Protein AF-Q5DC52-F1 (afdb_monomer_lite)

Radius of gyration: 16.94 Å; chains: 1; bounding box: 46×50×40 Å

Sequence (113 aa):
MDISMNSDYGGLPTENTIEIPLRGGDEIIELDTDQLPDGEEVLNILSQEKAPLQIWITVAIAYYKKKLYDDFEKVLEEAYRNAADLQPYHDSDLVRLLDMLANYYGRKAYKYV

Foldseek 3Di:
DDPPPPPPPDDDPPPQWQWFQAAPDRDTDTAGLVDHDALVVVLVRCVNRLGALVSLQVSLVSCVVVVVNVSSQVSLVSCLVCVVSNPDDDVVSVVVSVVVNVVSVVVVVVVVD

InterPro domains:
  IPR031101 RNA polymerase-associated protein Ctr9 [PTHR14027] (20-111)

Secondary structure (DSSP, 8-state):
--------------TTEEEEEPTTSS-EEEEEGGG---HHHHHHHHHHTT--HHHHHHHHHHHHHTT-HHHHHHHHHHHHHTGGGG-S--HHHHHHHHHHHHHHHHHHHHTT-

pLDDT: mean 82.13, std 17.41, range [34.97, 95.75]

Structure (mmCIF, N/CA/C/O backbone):
data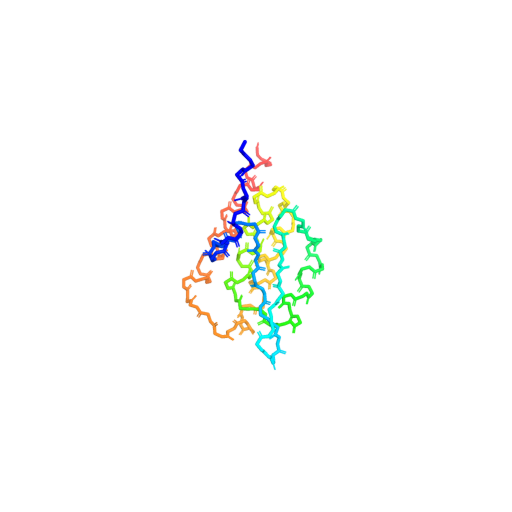_AF-Q5DC52-F1
#
_entry.id   AF-Q5DC52-F1
#
loop_
_atom_site.group_PDB
_atom_site.id
_atom_site.type_symbol
_atom_site.label_atom_id
_atom_site.label_alt_id
_atom_site.label_comp_id
_atom_site.label_asym_id
_atom_site.label_entity_id
_atom_site.label_seq_id
_atom_site.pdbx_PDB_ins_code
_atom_site.Cartn_x
_atom_site.Cartn_y
_atom_site.Cartn_z
_atom_site.occupancy
_atom_site.B_iso_or_equiv
_atom_site.auth_seq_id
_atom_site.auth_comp_id
_atom_site.auth_asym_id
_atom_site.auth_atom_id
_atom_site.pdbx_PDB_model_num
ATOM 1 N N . MET A 1 1 ? 29.853 34.539 14.123 1.00 36.94 1 MET A N 1
ATOM 2 C CA . MET A 1 1 ? 30.396 33.579 13.146 1.00 36.94 1 MET A CA 1
ATOM 3 C C . MET A 1 1 ? 29.204 32.838 12.590 1.00 36.94 1 MET A C 1
ATOM 5 O O . MET A 1 1 ? 28.641 32.019 13.304 1.00 36.94 1 MET A O 1
ATOM 9 N N . ASP A 1 2 ? 28.770 33.222 11.393 1.00 39.97 2 ASP A N 1
ATOM 10 C CA . ASP A 1 2 ? 27.804 32.457 10.611 1.00 39.97 2 ASP A CA 1
ATOM 11 C C . ASP A 1 2 ? 28.424 31.103 10.281 1.00 39.97 2 ASP A C 1
ATOM 13 O O . ASP A 1 2 ? 29.474 31.028 9.641 1.00 39.97 2 ASP A O 1
ATOM 17 N N . ILE A 1 3 ? 27.810 30.035 10.777 1.00 42.62 3 ILE A N 1
ATOM 18 C CA . ILE A 1 3 ? 28.149 28.682 10.359 1.00 42.62 3 ILE A CA 1
ATOM 19 C C . ILE A 1 3 ? 27.262 28.416 9.149 1.00 42.62 3 ILE A C 1
ATOM 21 O O . ILE A 1 3 ? 26.101 28.035 9.291 1.00 42.62 3 ILE A O 1
ATOM 25 N N . SER A 1 4 ? 27.801 28.694 7.961 1.00 44.12 4 SER A N 1
ATOM 26 C CA . SER A 1 4 ? 27.201 28.295 6.693 1.00 44.12 4 SER A CA 1
ATOM 27 C C . SER A 1 4 ? 26.896 26.800 6.737 1.00 44.12 4 SER A C 1
ATOM 29 O O . SER A 1 4 ? 27.807 25.977 6.844 1.00 44.12 4 SER A O 1
ATOM 31 N N . MET A 1 5 ? 25.608 26.459 6.671 1.00 41.31 5 MET A N 1
ATOM 32 C CA . MET A 1 5 ? 25.142 25.098 6.443 1.00 41.31 5 MET A CA 1
ATOM 33 C C . MET A 1 5 ? 25.623 24.670 5.059 1.00 41.31 5 MET A C 1
ATOM 35 O O . MET A 1 5 ? 25.062 25.075 4.043 1.00 41.31 5 MET A O 1
ATOM 39 N N . ASN A 1 6 ? 26.695 23.884 5.023 1.00 40.25 6 ASN A N 1
ATOM 40 C CA . ASN A 1 6 ? 27.092 23.184 3.817 1.00 40.25 6 ASN A CA 1
ATOM 41 C C . ASN A 1 6 ? 26.081 22.052 3.615 1.00 40.25 6 ASN A C 1
ATOM 43 O O . ASN A 1 6 ? 26.096 21.052 4.333 1.00 40.25 6 ASN A O 1
ATOM 47 N N . SER A 1 7 ? 25.155 22.273 2.689 1.00 42.62 7 SER A N 1
ATOM 48 C CA . SER A 1 7 ? 24.221 21.291 2.155 1.00 42.62 7 SER A CA 1
ATOM 49 C C . SER A 1 7 ? 24.998 20.241 1.360 1.00 42.62 7 SER A C 1
ATOM 51 O O . SER A 1 7 ? 25.044 20.286 0.135 1.00 42.62 7 SER A O 1
ATOM 53 N N . ASP A 1 8 ? 25.635 19.325 2.078 1.00 39.72 8 ASP A N 1
ATOM 54 C CA . ASP A 1 8 ? 26.173 18.076 1.547 1.00 39.72 8 ASP A CA 1
ATOM 55 C C . ASP A 1 8 ? 25.235 16.946 1.991 1.00 39.72 8 ASP A C 1
ATOM 57 O O . ASP A 1 8 ? 25.568 16.100 2.817 1.00 39.72 8 ASP A O 1
ATOM 61 N N . TYR A 1 9 ? 23.991 16.987 1.503 1.00 42.69 9 TYR A N 1
ATOM 62 C CA . TYR A 1 9 ? 23.055 15.871 1.639 1.00 42.69 9 TYR A CA 1
ATOM 63 C C . TYR A 1 9 ? 23.374 14.834 0.561 1.00 42.69 9 TYR A C 1
ATOM 65 O O . TYR A 1 9 ? 22.622 14.625 -0.388 1.00 42.69 9 TYR A O 1
ATOM 73 N N . GLY A 1 10 ? 24.531 14.194 0.708 1.00 34.97 10 GLY A N 1
ATOM 74 C CA . GLY A 1 10 ? 24.803 12.919 0.071 1.00 34.97 10 GLY A CA 1
ATOM 75 C C . GLY A 1 10 ? 23.924 11.839 0.703 1.00 34.97 10 GLY A C 1
ATOM 76 O O . GLY A 1 10 ? 24.204 11.385 1.808 1.00 34.97 10 GLY A O 1
ATOM 77 N N . GLY A 1 11 ? 22.863 11.444 -0.005 1.00 41.72 11 GLY A N 1
ATOM 78 C CA . GLY A 1 11 ? 22.296 10.091 0.029 1.00 41.72 11 GLY A CA 1
ATOM 79 C C . GLY A 1 11 ? 21.905 9.515 1.392 1.00 41.72 11 GLY A C 1
ATOM 80 O O . GLY A 1 11 ? 22.290 8.390 1.703 1.00 41.72 11 GLY A O 1
ATOM 81 N N . LEU A 1 12 ? 21.112 10.239 2.183 1.00 41.34 12 LEU A N 1
ATOM 82 C CA . LEU A 1 12 ? 20.264 9.591 3.186 1.00 41.34 12 LEU A CA 1
ATOM 83 C C . LEU A 1 12 ? 18.927 9.262 2.510 1.00 41.34 12 LEU A C 1
ATOM 85 O O . LEU A 1 12 ? 18.373 10.163 1.879 1.00 41.34 12 LEU A O 1
ATOM 89 N N . PRO A 1 13 ? 18.398 8.026 2.618 1.00 44.88 13 PRO A N 1
ATOM 90 C CA . PRO A 1 13 ? 17.021 7.779 2.221 1.00 44.88 13 PRO A CA 1
ATOM 91 C C . PRO A 1 13 ? 16.175 8.727 3.062 1.00 44.88 13 PRO A C 1
ATOM 93 O O . PRO A 1 13 ? 16.260 8.718 4.293 1.00 44.88 13 PRO A O 1
ATOM 96 N N . THR A 1 14 ? 15.419 9.606 2.418 1.00 46.03 14 THR A N 1
ATOM 97 C CA . THR A 1 14 ? 14.376 10.343 3.113 1.00 46.03 14 THR A CA 1
ATOM 98 C C . THR A 1 14 ? 13.463 9.272 3.700 1.00 46.03 14 THR A C 1
ATOM 100 O O . THR A 1 14 ? 12.782 8.561 2.968 1.00 46.03 14 THR A O 1
ATOM 103 N N . GLU A 1 15 ? 13.490 9.078 5.025 1.00 58.00 15 GLU A N 1
ATOM 104 C CA . GLU A 1 15 ? 12.748 7.995 5.705 1.00 58.00 15 GLU A CA 1
ATOM 105 C C . GLU A 1 15 ?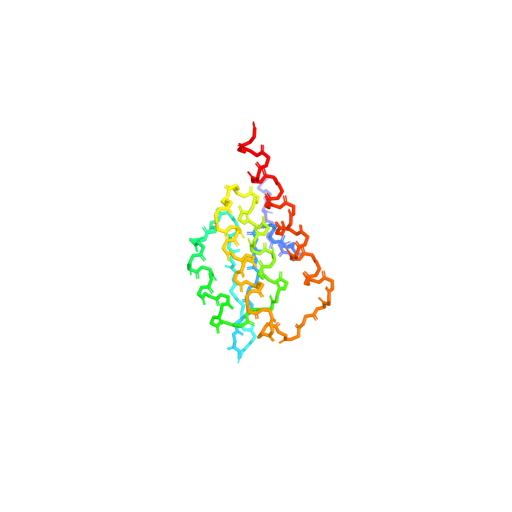 11.228 8.053 5.467 1.00 58.00 15 GLU A C 1
ATOM 107 O O . GLU A 1 15 ? 10.485 7.157 5.881 1.00 58.00 15 GLU A O 1
ATOM 112 N N . ASN A 1 16 ? 10.782 9.095 4.767 1.00 70.50 16 ASN A N 1
ATOM 113 C CA . ASN A 1 16 ? 9.407 9.423 4.513 1.00 70.50 16 ASN A CA 1
ATOM 114 C C . ASN A 1 16 ? 9.035 9.358 3.026 1.00 70.50 16 ASN A C 1
ATOM 116 O O . ASN A 1 16 ? 7.943 9.800 2.705 1.00 70.50 16 ASN A O 1
ATOM 120 N N . THR A 1 17 ? 9.850 8.799 2.126 1.00 81.75 17 THR A N 1
ATOM 121 C CA . THR A 1 17 ? 9.498 8.715 0.694 1.00 81.75 17 THR A CA 1
ATOM 122 C C . THR A 1 17 ? 9.496 7.272 0.184 1.00 81.75 17 THR A C 1
ATOM 124 O O . THR A 1 17 ? 10.355 6.474 0.553 1.00 81.75 17 THR A O 1
ATOM 127 N N . ILE A 1 18 ? 8.522 6.917 -0.660 1.00 84.50 18 ILE A N 1
ATOM 128 C CA . ILE A 1 18 ? 8.465 5.640 -1.387 1.00 84.50 18 ILE A CA 1
ATOM 129 C C . ILE A 1 18 ? 8.695 5.914 -2.869 1.00 84.50 18 ILE A C 1
ATOM 131 O O . ILE A 1 18 ? 7.971 6.692 -3.477 1.00 84.50 18 ILE A O 1
ATOM 135 N N . GLU A 1 19 ? 9.672 5.236 -3.453 1.00 86.44 19 GLU A N 1
ATOM 136 C CA . GLU A 1 19 ? 9.990 5.332 -4.875 1.00 86.44 19 GLU A CA 1
ATOM 137 C C . GLU A 1 19 ? 9.132 4.354 -5.688 1.00 86.44 19 GLU A C 1
ATOM 139 O O . GLU A 1 19 ? 9.157 3.142 -5.460 1.00 86.44 19 GLU A O 1
ATOM 144 N N . ILE A 1 20 ? 8.364 4.876 -6.644 1.00 84.69 20 ILE A N 1
ATOM 145 C CA . ILE A 1 20 ? 7.543 4.096 -7.572 1.00 84.69 20 ILE A CA 1
ATOM 146 C C . ILE A 1 20 ? 8.169 4.215 -8.968 1.00 84.69 20 ILE A C 1
ATOM 148 O O . ILE A 1 20 ? 8.181 5.315 -9.526 1.00 84.69 20 ILE A O 1
ATOM 152 N N . PRO A 1 21 ? 8.692 3.122 -9.551 1.00 83.06 21 PRO A N 1
ATOM 153 C CA . PRO A 1 21 ? 9.244 3.163 -10.900 1.00 83.06 21 PRO A CA 1
ATOM 154 C C . PRO A 1 21 ? 8.124 3.355 -11.928 1.00 83.06 21 PRO A C 1
ATOM 156 O O . PRO A 1 21 ? 7.104 2.666 -11.862 1.00 83.06 21 PRO A O 1
ATOM 159 N N . LEU A 1 22 ? 8.330 4.263 -12.884 1.00 82.94 22 LEU A N 1
ATOM 160 C CA . LEU A 1 22 ? 7.415 4.464 -14.004 1.00 82.94 22 LEU A CA 1
ATOM 161 C C . LEU A 1 22 ? 7.619 3.410 -15.089 1.00 82.94 22 LEU A C 1
ATOM 163 O O . LEU A 1 22 ? 8.724 2.942 -15.381 1.00 82.94 22 LEU A O 1
ATOM 167 N N . ARG A 1 23 ? 6.523 3.041 -15.741 1.00 76.38 23 ARG A N 1
ATOM 168 C CA . ARG A 1 23 ? 6.517 2.023 -16.776 1.00 76.38 23 ARG A CA 1
ATOM 169 C C . ARG A 1 23 ? 7.190 2.540 -18.046 1.00 76.38 23 ARG A C 1
ATOM 171 O O . ARG A 1 23 ? 6.652 3.377 -18.765 1.00 76.38 23 ARG A O 1
ATOM 178 N N . GLY A 1 24 ? 8.292 1.892 -18.423 1.00 66.81 24 GLY A N 1
ATOM 179 C CA . GLY A 1 24 ? 8.919 2.068 -19.738 1.00 66.81 24 GLY A CA 1
ATOM 180 C C . GLY A 1 24 ? 10.043 3.104 -19.796 1.00 66.81 24 GLY A C 1
ATOM 181 O O . GLY A 1 24 ? 10.444 3.465 -20.901 1.00 66.81 24 GLY A O 1
ATOM 182 N N . GLY A 1 25 ? 10.571 3.535 -18.647 1.00 71.56 25 GLY A N 1
ATOM 183 C CA . GLY A 1 25 ? 11.738 4.413 -18.551 1.00 71.56 25 GLY A CA 1
ATOM 184 C C . GLY A 1 25 ? 12.474 4.272 -17.214 1.00 71.56 25 GLY A C 1
ATOM 185 O O . GLY A 1 25 ? 12.107 3.440 -16.392 1.00 71.56 25 GLY A O 1
ATOM 186 N N . ASP A 1 26 ? 13.500 5.104 -17.015 1.00 75.00 26 ASP A N 1
ATOM 187 C CA . ASP A 1 26 ? 14.255 5.226 -15.751 1.00 75.00 26 ASP A CA 1
ATOM 188 C C . ASP A 1 26 ? 13.654 6.293 -14.811 1.00 75.00 26 ASP A C 1
ATOM 190 O O . ASP A 1 26 ? 14.279 6.714 -13.839 1.00 75.00 26 ASP A O 1
ATOM 194 N N . GLU A 1 27 ? 12.453 6.785 -15.120 1.00 79.06 27 GLU A N 1
ATOM 195 C CA . GLU A 1 27 ? 11.776 7.790 -14.306 1.00 79.06 27 GLU A CA 1
ATOM 196 C C . GLU A 1 27 ? 11.146 7.141 -13.066 1.00 79.06 27 GLU A C 1
ATOM 198 O O . GLU A 1 27 ? 10.568 6.054 -13.126 1.00 79.06 27 GLU A O 1
ATOM 203 N N . ILE A 1 28 ? 11.261 7.820 -11.927 1.00 86.19 28 ILE A N 1
ATOM 204 C CA . ILE A 1 28 ? 10.763 7.366 -10.629 1.00 86.19 28 ILE A CA 1
ATOM 205 C C . ILE A 1 28 ? 9.897 8.485 -10.057 1.00 86.19 28 ILE A C 1
ATOM 207 O O . ILE A 1 28 ? 10.283 9.655 -10.096 1.00 86.19 28 ILE A O 1
ATOM 211 N N . ILE A 1 29 ? 8.728 8.129 -9.529 1.00 84.19 29 ILE A N 1
ATOM 212 C CA . ILE A 1 29 ? 7.905 9.038 -8.733 1.00 84.19 29 ILE A CA 1
ATOM 213 C C . ILE A 1 29 ? 8.206 8.812 -7.257 1.00 84.19 29 ILE A C 1
ATOM 215 O O . ILE A 1 29 ? 8.232 7.683 -6.772 1.00 84.19 29 ILE A O 1
ATOM 219 N N . GLU A 1 30 ? 8.379 9.912 -6.540 1.00 85.44 30 GLU A N 1
ATOM 220 C CA . GLU A 1 30 ? 8.528 9.942 -5.094 1.00 85.44 30 GLU A CA 1
ATOM 221 C C . GLU A 1 30 ? 7.169 10.169 -4.424 1.00 85.44 30 GLU A C 1
ATOM 223 O O . GLU A 1 30 ? 6.540 11.215 -4.581 1.00 85.44 30 GLU A O 1
ATOM 228 N N . LEU A 1 31 ? 6.709 9.177 -3.665 1.00 85.38 31 LEU A N 1
ATOM 229 C CA . LEU A 1 31 ? 5.500 9.258 -2.857 1.00 85.38 31 LEU A CA 1
ATOM 230 C C . LEU A 1 31 ? 5.862 9.640 -1.420 1.00 85.38 31 LEU A C 1
ATOM 232 O O . LEU A 1 31 ? 6.458 8.842 -0.695 1.00 85.38 31 LEU A O 1
ATOM 236 N N . ASP A 1 32 ? 5.461 10.834 -0.989 1.00 85.50 32 ASP A N 1
ATOM 237 C CA . ASP A 1 32 ? 5.642 11.281 0.393 1.00 85.50 32 ASP A CA 1
ATOM 238 C C . ASP A 1 32 ? 4.702 10.516 1.343 1.00 85.50 32 ASP A C 1
ATOM 240 O O . ASP A 1 32 ? 3.475 10.630 1.311 1.00 85.50 32 ASP A O 1
ATOM 244 N N . THR A 1 33 ? 5.286 9.731 2.240 1.00 82.75 33 THR A N 1
ATOM 245 C CA . THR A 1 33 ? 4.580 8.983 3.279 1.00 82.75 33 THR A CA 1
ATOM 246 C C . THR A 1 33 ? 3.958 9.883 4.343 1.00 82.75 33 THR A C 1
ATOM 248 O O . THR A 1 33 ? 2.985 9.452 4.962 1.00 82.75 33 THR A O 1
ATOM 251 N N . ASP A 1 34 ? 4.405 11.132 4.522 1.00 82.31 34 ASP A N 1
ATOM 252 C CA . ASP A 1 34 ? 3.742 12.138 5.366 1.00 82.31 34 ASP A CA 1
ATOM 253 C C . ASP A 1 34 ? 2.525 12.757 4.684 1.00 82.31 34 ASP A C 1
ATOM 255 O O . ASP A 1 34 ? 1.599 13.202 5.371 1.00 82.31 34 ASP A O 1
ATOM 259 N N . GLN A 1 35 ? 2.422 12.635 3.361 1.00 83.19 35 GLN A N 1
ATOM 260 C CA . GLN A 1 35 ? 1.300 13.128 2.559 1.00 83.19 35 GLN A CA 1
ATOM 261 C C . GLN A 1 35 ? 0.737 12.054 1.619 1.00 83.19 35 GLN A C 1
ATOM 263 O O . GLN A 1 35 ? 0.454 12.323 0.458 1.00 83.19 35 GLN A O 1
ATOM 268 N N . LEU A 1 36 ? 0.558 10.830 2.140 1.00 85.94 36 LEU A N 1
ATOM 269 C CA . LEU A 1 36 ? -0.087 9.746 1.392 1.00 85.94 36 LEU A CA 1
ATOM 270 C C . LEU A 1 36 ? -1.417 10.210 0.767 1.00 85.94 36 LEU A C 1
ATOM 272 O O . LEU A 1 36 ? -2.284 10.674 1.516 1.00 85.94 36 LEU A O 1
ATOM 276 N N . PRO A 1 37 ? -1.585 10.039 -0.555 1.00 88.38 37 PRO A N 1
ATOM 277 C CA . PRO A 1 37 ? -2.849 10.259 -1.241 1.00 88.38 37 PRO A CA 1
ATOM 278 C C . PRO A 1 37 ? -3.922 9.262 -0.793 1.00 88.38 37 PRO A C 1
ATOM 280 O O . PRO A 1 37 ? -3.653 8.318 -0.039 1.00 88.38 37 PRO A O 1
ATOM 283 N N . ASP A 1 38 ? -5.141 9.438 -1.296 1.00 88.50 38 ASP A N 1
ATOM 284 C CA . ASP A 1 38 ? -6.228 8.487 -1.071 1.00 88.50 38 ASP A CA 1
ATOM 285 C C . ASP A 1 38 ? -5.880 7.105 -1.647 1.00 88.50 38 ASP A C 1
ATOM 287 O O . ASP A 1 38 ? -5.214 6.989 -2.681 1.00 88.50 38 ASP A O 1
ATOM 291 N N . GLY A 1 39 ? -6.364 6.036 -1.003 1.00 88.06 39 GLY A N 1
ATOM 292 C CA . GLY A 1 39 ? -6.046 4.667 -1.416 1.00 88.06 39 GLY A CA 1
ATOM 293 C C . GLY A 1 39 ? -6.393 4.381 -2.880 1.00 88.06 39 GLY A C 1
ATOM 294 O O . GLY A 1 39 ? -5.641 3.700 -3.563 1.00 88.06 39 GLY A O 1
ATOM 295 N N . GLU A 1 40 ? -7.487 4.942 -3.398 1.00 90.88 40 GLU A N 1
ATOM 296 C CA . GLU A 1 40 ? -7.902 4.759 -4.797 1.00 90.88 40 GLU A CA 1
ATOM 297 C C . GLU A 1 40 ? -6.944 5.426 -5.796 1.00 90.88 40 GLU A C 1
ATOM 299 O O . GLU A 1 40 ? -6.646 4.856 -6.846 1.00 90.88 40 GLU A O 1
ATOM 304 N N . GLU A 1 41 ? -6.407 6.599 -5.459 1.00 90.06 41 GLU A N 1
ATOM 305 C CA . GLU A 1 41 ? -5.407 7.279 -6.284 1.00 90.06 41 GLU A CA 1
ATOM 306 C C . GLU A 1 41 ? -4.113 6.463 -6.345 1.00 90.06 41 GLU A C 1
ATOM 308 O O . GLU A 1 41 ? -3.593 6.192 -7.429 1.00 90.06 41 GLU A O 1
ATOM 313 N N . VAL A 1 42 ? -3.645 5.977 -5.193 1.00 90.88 42 VAL A N 1
ATOM 314 C CA . VAL A 1 42 ? -2.436 5.150 -5.130 1.00 90.88 42 VAL A CA 1
ATOM 315 C C . VAL A 1 42 ? -2.625 3.812 -5.847 1.00 90.88 42 VAL A C 1
ATOM 317 O O . VAL A 1 42 ? -1.733 3.388 -6.581 1.00 90.88 42 VAL A O 1
ATOM 320 N N . LEU A 1 43 ? -3.789 3.170 -5.718 1.00 92.44 43 LEU A N 1
ATOM 321 C CA . LEU A 1 43 ? -4.119 1.952 -6.465 1.00 92.44 43 LEU A CA 1
ATOM 322 C C . LEU A 1 43 ? -4.040 2.167 -7.980 1.00 92.44 43 LEU A C 1
ATOM 324 O O . LEU A 1 43 ? -3.483 1.325 -8.691 1.00 92.44 43 LEU A O 1
ATOM 328 N N . ASN A 1 44 ? -4.563 3.293 -8.472 1.00 91.50 44 ASN A N 1
ATOM 329 C CA . ASN A 1 44 ? -4.510 3.630 -9.892 1.00 91.50 44 ASN A CA 1
ATOM 330 C C . ASN A 1 44 ? -3.066 3.797 -10.375 1.00 91.50 44 ASN A C 1
ATOM 332 O O . ASN A 1 44 ? -2.711 3.213 -11.398 1.00 91.50 44 ASN A O 1
ATOM 336 N N . ILE A 1 45 ? -2.230 4.520 -9.622 1.00 89.94 45 ILE A N 1
ATOM 337 C CA . ILE A 1 45 ? -0.810 4.721 -9.953 1.00 89.94 45 ILE A CA 1
ATOM 338 C C . ILE A 1 45 ? -0.077 3.376 -9.988 1.00 89.94 45 ILE A C 1
ATOM 340 O O . ILE A 1 45 ? 0.507 3.011 -11.007 1.00 89.94 45 ILE A O 1
ATOM 344 N N . LEU A 1 46 ? -0.157 2.589 -8.910 1.00 91.19 46 LEU A N 1
ATOM 345 C CA . LEU A 1 46 ? 0.554 1.310 -8.814 1.00 91.19 46 LEU A CA 1
ATOM 346 C C . LEU A 1 46 ? 0.142 0.329 -9.924 1.00 91.19 46 LEU A C 1
ATOM 348 O O . LEU A 1 46 ? 0.988 -0.384 -10.469 1.00 91.19 46 LEU A O 1
ATOM 352 N N . SER A 1 47 ? -1.144 0.317 -10.285 1.00 89.62 47 SER A N 1
ATOM 353 C CA . SER A 1 47 ? -1.678 -0.541 -11.349 1.00 89.62 47 SER A CA 1
ATOM 354 C C . SER A 1 47 ? -1.233 -0.092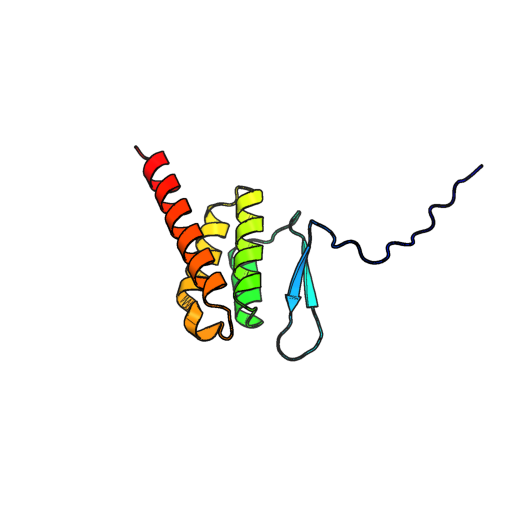 -12.741 1.00 89.62 47 SER A C 1
ATOM 356 O O . SER A 1 47 ? -0.816 -0.920 -13.554 1.00 89.62 47 SER A O 1
ATOM 358 N N . GLN A 1 48 ? -1.315 1.211 -13.035 1.00 89.06 48 GLN A N 1
ATOM 359 C CA . GLN A 1 48 ? -0.937 1.771 -14.339 1.00 89.06 48 GLN A CA 1
ATOM 360 C C . GLN A 1 48 ? 0.554 1.580 -14.620 1.00 89.06 48 GLN A C 1
ATOM 362 O O . GLN A 1 48 ? 0.932 1.149 -15.719 1.00 89.06 48 GLN A O 1
ATOM 367 N N . GLU A 1 49 ? 1.375 1.812 -13.597 1.00 88.44 49 GLU A N 1
ATOM 368 C CA . GLU A 1 49 ? 2.830 1.717 -13.686 1.00 88.44 49 GLU A CA 1
ATOM 369 C C . GLU A 1 49 ? 3.355 0.283 -13.565 1.00 88.44 49 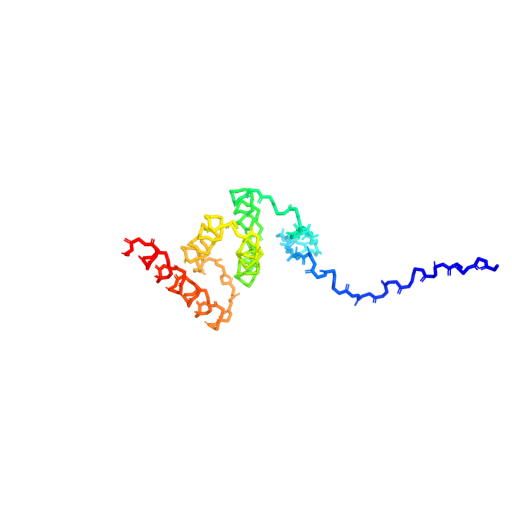GLU A C 1
ATOM 371 O O . GLU A 1 49 ? 4.543 0.036 -13.760 1.00 88.44 49 GLU A O 1
ATOM 376 N N . LYS A 1 50 ? 2.472 -0.693 -13.306 1.00 87.31 50 LYS A N 1
ATOM 377 C CA . LYS A 1 50 ? 2.848 -2.088 -13.029 1.00 87.31 50 LYS A CA 1
ATOM 378 C C . LYS A 1 50 ? 3.934 -2.170 -11.954 1.00 87.31 50 LYS A C 1
ATOM 380 O O . LYS A 1 50 ? 4.936 -2.869 -12.116 1.00 87.31 50 LYS A O 1
ATOM 385 N N . ALA A 1 51 ? 3.733 -1.428 -10.867 1.00 90.12 51 ALA A N 1
ATOM 386 C CA . ALA A 1 51 ? 4.692 -1.365 -9.779 1.00 90.12 51 ALA A CA 1
ATOM 387 C C . ALA A 1 51 ? 4.940 -2.775 -9.203 1.00 90.12 51 ALA A C 1
ATOM 389 O O . ALA A 1 51 ? 3.989 -3.550 -9.055 1.00 90.12 51 ALA A O 1
ATOM 390 N N . PRO A 1 52 ? 6.187 -3.129 -8.854 1.00 90.75 52 PRO A N 1
ATOM 391 C CA . PRO A 1 52 ? 6.503 -4.464 -8.360 1.00 90.75 52 PRO A CA 1
ATOM 392 C C . PRO A 1 52 ? 5.891 -4.696 -6.976 1.00 90.75 52 PRO A C 1
ATOM 394 O O . PRO A 1 52 ? 5.755 -3.760 -6.187 1.00 90.75 52 PRO A O 1
ATOM 397 N N . LEU A 1 53 ? 5.565 -5.953 -6.648 1.00 92.88 53 LEU A N 1
ATOM 398 C CA . LEU A 1 53 ? 4.849 -6.335 -5.417 1.00 92.88 53 LEU A CA 1
ATOM 399 C C . LEU A 1 53 ? 5.448 -5.728 -4.132 1.00 92.88 53 LEU A C 1
ATOM 401 O O . LEU A 1 53 ? 4.720 -5.319 -3.229 1.00 92.88 53 LEU A O 1
ATOM 405 N N . GLN A 1 54 ? 6.775 -5.613 -4.058 1.00 91.19 54 GLN A N 1
ATOM 406 C CA . GLN A 1 54 ? 7.466 -5.000 -2.923 1.00 91.19 54 GLN A CA 1
ATOM 407 C C . GLN A 1 54 ? 7.021 -3.547 -2.658 1.00 91.19 54 GLN A C 1
ATOM 409 O O . GLN A 1 54 ? 6.921 -3.134 -1.498 1.00 91.19 54 GLN A O 1
ATOM 414 N N . ILE A 1 55 ? 6.720 -2.772 -3.705 1.00 91.69 55 ILE A N 1
ATOM 415 C CA . ILE A 1 55 ? 6.246 -1.387 -3.580 1.00 91.69 55 ILE A CA 1
ATOM 416 C C . ILE A 1 55 ? 4.827 -1.356 -3.018 1.00 91.69 55 ILE A C 1
ATOM 418 O O . ILE A 1 55 ? 4.575 -0.604 -2.080 1.00 91.69 55 ILE A O 1
ATOM 422 N N . TRP A 1 56 ? 3.938 -2.243 -3.475 1.00 94.50 56 TRP A N 1
ATOM 423 C CA . TRP A 1 56 ? 2.594 -2.390 -2.902 1.00 94.50 56 TRP A CA 1
ATOM 424 C C . TRP A 1 56 ? 2.642 -2.675 -1.396 1.00 94.50 56 TRP A C 1
ATOM 426 O O . TRP A 1 56 ? 1.937 -2.036 -0.614 1.00 94.50 56 TRP A O 1
ATOM 436 N N . ILE A 1 57 ? 3.526 -3.585 -0.970 1.00 93.69 57 ILE A N 1
ATOM 437 C CA . ILE A 1 57 ? 3.734 -3.904 0.451 1.00 93.69 57 ILE A CA 1
ATOM 438 C C . ILE A 1 57 ? 4.251 -2.677 1.216 1.00 93.69 57 ILE A C 1
ATOM 440 O O . ILE A 1 57 ? 3.800 -2.400 2.328 1.00 93.69 57 ILE A O 1
ATOM 444 N N . THR A 1 58 ? 5.187 -1.927 0.632 1.00 92.81 58 THR A N 1
ATOM 445 C CA . THR A 1 58 ? 5.778 -0.735 1.262 1.00 92.81 58 THR A CA 1
ATOM 446 C C . THR A 1 58 ? 4.740 0.375 1.447 1.00 92.81 58 THR A C 1
ATOM 448 O O . THR A 1 58 ? 4.625 0.932 2.542 1.00 92.81 58 THR A O 1
ATOM 451 N N . VAL A 1 59 ? 3.924 0.630 0.422 1.00 93.19 59 VAL A N 1
ATOM 452 C CA . VAL A 1 59 ? 2.793 1.569 0.460 1.00 93.19 59 VAL A CA 1
ATOM 453 C C . VAL A 1 59 ? 1.777 1.162 1.523 1.00 93.19 59 VAL A C 1
ATOM 455 O O . VAL A 1 59 ? 1.383 1.987 2.349 1.00 93.19 59 VAL A O 1
ATOM 458 N N . ALA A 1 60 ? 1.397 -0.118 1.572 1.00 94.50 60 ALA A N 1
ATOM 459 C CA . ALA A 1 60 ? 0.490 -0.613 2.599 1.00 94.50 60 ALA A CA 1
ATOM 460 C C . ALA A 1 60 ? 1.049 -0.340 4.008 1.00 94.50 60 ALA A C 1
ATOM 462 O O . ALA A 1 60 ? 0.36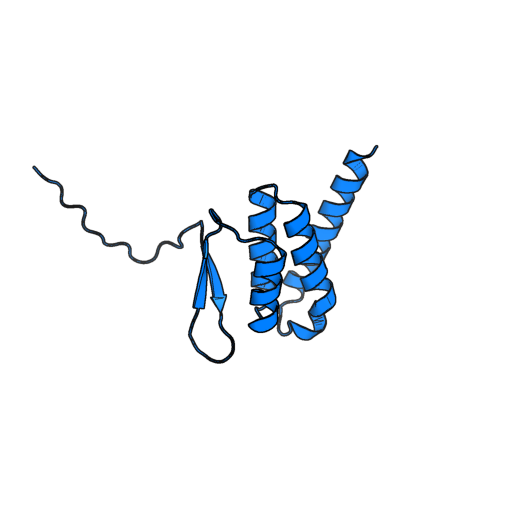6 0.236 4.856 1.00 94.50 60 ALA A O 1
ATOM 463 N N . ILE A 1 61 ? 2.319 -0.667 4.266 1.00 93.44 61 ILE A N 1
ATOM 464 C CA . ILE A 1 61 ? 2.955 -0.383 5.563 1.00 93.44 61 ILE A CA 1
ATOM 465 C C . ILE A 1 61 ? 2.872 1.113 5.913 1.00 93.44 61 ILE A C 1
ATOM 467 O O . ILE A 1 61 ? 2.634 1.444 7.079 1.00 93.44 61 ILE A O 1
ATOM 471 N N . ALA A 1 62 ? 3.032 2.014 4.940 1.00 92.31 62 ALA A N 1
ATOM 472 C CA . ALA A 1 62 ? 2.902 3.452 5.164 1.00 92.31 62 ALA A CA 1
ATOM 473 C C . ALA A 1 62 ? 1.472 3.848 5.583 1.00 92.31 62 ALA A C 1
ATOM 475 O O . ALA A 1 62 ? 1.308 4.536 6.597 1.00 92.31 62 ALA A O 1
ATOM 476 N N . TYR A 1 63 ? 0.438 3.334 4.906 1.00 93.88 63 TYR A N 1
ATOM 477 C CA . TYR A 1 63 ? -0.960 3.526 5.324 1.00 93.88 63 TYR A CA 1
ATOM 478 C C . TYR A 1 63 ? -1.215 2.999 6.741 1.00 93.88 63 TYR A C 1
ATOM 480 O O . TYR A 1 63 ? -1.814 3.685 7.578 1.00 93.88 63 TYR A O 1
ATOM 488 N N . TYR A 1 64 ? -0.682 1.817 7.061 1.00 92.38 64 TYR A N 1
ATOM 489 C CA . TYR A 1 64 ? -0.819 1.224 8.390 1.00 92.38 64 TYR A CA 1
ATOM 490 C C . TYR A 1 64 ? -0.181 2.093 9.485 1.00 92.38 64 TYR A C 1
ATOM 492 O O . TYR A 1 64 ? -0.790 2.303 10.539 1.00 92.38 64 TYR A O 1
ATOM 500 N N . LYS A 1 65 ? 1.023 2.638 9.247 1.00 90.75 65 LYS A N 1
ATOM 501 C CA . LYS A 1 65 ? 1.714 3.548 10.184 1.00 90.75 65 LYS A CA 1
ATOM 502 C C . LYS A 1 65 ? 0.886 4.803 10.481 1.00 90.75 65 LYS A C 1
ATOM 504 O O . LYS A 1 65 ? 0.867 5.262 11.623 1.00 90.75 65 LYS A O 1
ATOM 509 N N . LYS A 1 66 ? 0.144 5.303 9.489 1.00 90.19 66 LYS A N 1
ATOM 510 C CA . LYS A 1 66 ? -0.781 6.439 9.623 1.00 90.19 66 LYS A CA 1
ATOM 511 C C . LYS A 1 66 ? -2.148 6.096 10.204 1.00 90.19 66 LYS A C 1
ATOM 513 O O . LYS A 1 66 ? -2.965 6.992 10.394 1.00 90.19 66 LYS A O 1
ATOM 518 N N . LYS A 1 67 ? -2.390 4.825 10.540 1.00 92.00 67 LYS A N 1
ATOM 519 C CA . LYS A 1 67 ? -3.686 4.316 11.018 1.00 92.00 67 LYS A CA 1
ATOM 520 C C . LYS A 1 67 ? -4.808 4.441 9.975 1.00 92.00 67 LYS A C 1
ATOM 522 O O . LYS A 1 67 ? -5.982 4.397 10.337 1.00 92.00 67 LYS A O 1
ATOM 527 N N . LEU A 1 68 ? -4.448 4.556 8.696 1.00 93.19 68 LEU A N 1
ATOM 528 C CA . LEU A 1 68 ? -5.360 4.515 7.552 1.00 93.19 68 LEU A CA 1
ATOM 529 C C . LEU A 1 68 ? -5.605 3.048 7.181 1.00 93.19 68 LEU A C 1
ATOM 531 O O . LEU A 1 68 ? -5.064 2.514 6.216 1.00 93.19 68 LEU A O 1
ATOM 535 N N . TYR A 1 69 ? -6.340 2.353 8.049 1.00 93.44 69 TYR A N 1
ATOM 536 C CA . TYR A 1 69 ? -6.472 0.897 7.985 1.00 93.44 69 TYR A CA 1
ATOM 537 C C . TYR A 1 69 ? -7.307 0.407 6.796 1.00 93.44 69 TYR A C 1
ATOM 539 O O . TYR A 1 69 ? -7.019 -0.662 6.263 1.00 93.44 69 TYR A O 1
ATOM 547 N N . ASP A 1 70 ? -8.292 1.195 6.361 1.00 93.62 70 ASP A N 1
ATOM 548 C CA . ASP A 1 70 ? -9.122 0.855 5.205 1.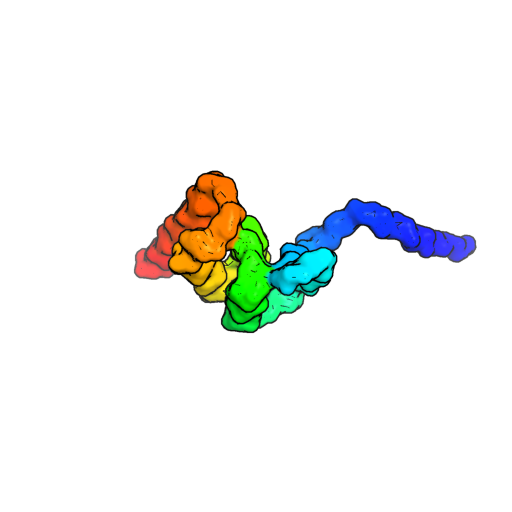00 93.62 70 ASP A CA 1
ATOM 549 C C . ASP A 1 70 ? -8.302 0.903 3.907 1.00 93.62 70 ASP A C 1
ATOM 551 O O . ASP A 1 70 ? -8.410 0.007 3.074 1.00 93.62 70 ASP A O 1
ATOM 555 N N . ASP A 1 71 ? -7.428 1.903 3.752 1.00 95.00 71 ASP A N 1
ATOM 556 C CA . ASP A 1 71 ? -6.537 2.010 2.590 1.00 95.00 71 ASP A CA 1
ATOM 557 C C . ASP A 1 71 ? -5.431 0.952 2.626 1.00 95.00 71 ASP A C 1
ATOM 559 O O . ASP A 1 71 ? -5.132 0.333 1.607 1.00 95.00 71 ASP A O 1
ATOM 563 N N . PHE A 1 72 ? -4.887 0.659 3.812 1.00 95.12 72 PHE A N 1
ATOM 564 C CA . PHE A 1 72 ? -3.980 -0.473 4.015 1.00 95.12 72 PHE A CA 1
ATOM 565 C C . PHE A 1 72 ? -4.582 -1.799 3.518 1.00 95.12 72 PHE A C 1
ATOM 567 O O . PHE A 1 72 ? -3.928 -2.536 2.779 1.00 95.12 72 PHE A O 1
ATOM 574 N N . GLU A 1 73 ? -5.819 -2.100 3.926 1.00 95.00 73 GLU A N 1
ATOM 575 C CA . GLU A 1 73 ? -6.537 -3.321 3.544 1.00 95.00 73 GLU A CA 1
ATOM 576 C C . GLU A 1 73 ? -6.788 -3.358 2.037 1.00 95.00 73 GLU A C 1
ATOM 578 O O . GLU A 1 73 ? -6.436 -4.341 1.387 1.00 95.00 73 GLU A O 1
ATOM 583 N N . LYS A 1 74 ? -7.307 -2.263 1.467 1.00 95.00 74 LYS A N 1
ATOM 584 C CA . LYS A 1 74 ? -7.557 -2.146 0.024 1.00 95.00 74 LYS A CA 1
ATOM 585 C C . LYS A 1 74 ? -6.297 -2.399 -0.805 1.00 95.00 74 LYS A C 1
ATOM 587 O O . LYS A 1 74 ? -6.353 -3.179 -1.751 1.00 95.00 74 LYS A O 1
ATOM 592 N N . VAL A 1 75 ? -5.170 -1.777 -0.447 1.00 95.50 75 VAL A N 1
ATOM 593 C CA . VAL A 1 75 ? -3.901 -1.927 -1.182 1.00 95.50 75 VAL A CA 1
ATOM 594 C C . VAL A 1 75 ? -3.399 -3.371 -1.142 1.00 95.50 75 VAL A C 1
ATOM 596 O O . VAL A 1 75 ? -3.013 -3.907 -2.181 1.00 95.50 75 VAL A O 1
ATOM 599 N N . LEU A 1 76 ? -3.424 -4.029 0.022 1.00 95.56 76 LEU A N 1
ATOM 600 C CA . LEU A 1 76 ? -2.975 -5.423 0.128 1.00 95.56 76 LEU A CA 1
ATOM 601 C C . LEU A 1 76 ? -3.922 -6.410 -0.554 1.00 95.56 76 LEU A C 1
ATOM 603 O O . LEU A 1 76 ? -3.451 -7.366 -1.171 1.00 95.56 76 LEU A O 1
ATOM 607 N N . GLU A 1 77 ? -5.236 -6.203 -0.456 1.00 95.75 77 GLU A N 1
ATOM 608 C CA . GLU A 1 77 ? -6.202 -7.042 -1.164 1.00 95.75 77 GLU A CA 1
ATOM 609 C C . GLU A 1 77 ? -6.031 -6.933 -2.678 1.00 95.75 77 GLU A C 1
ATOM 611 O O . GLU A 1 77 ? -6.085 -7.946 -3.374 1.00 95.75 77 GLU A O 1
ATOM 616 N N . GLU A 1 78 ? -5.812 -5.723 -3.193 1.00 95.62 78 GLU A N 1
ATOM 617 C CA . GLU A 1 78 ? -5.644 -5.510 -4.628 1.00 95.62 78 GLU A CA 1
ATOM 618 C C . GLU A 1 78 ? -4.317 -6.081 -5.137 1.00 95.62 78 GLU A C 1
ATOM 620 O O . GLU A 1 78 ? -4.282 -6.736 -6.180 1.00 95.62 78 GLU A O 1
ATOM 625 N N . ALA A 1 79 ? -3.243 -5.946 -4.356 1.00 94.44 79 ALA A N 1
ATOM 626 C CA . ALA A 1 79 ? -1.976 -6.611 -4.642 1.00 94.44 79 ALA A CA 1
ATOM 627 C C . ALA A 1 79 ? -2.115 -8.144 -4.643 1.00 94.44 79 ALA A C 1
ATOM 629 O O . ALA A 1 79 ? -1.537 -8.814 -5.496 1.00 94.44 79 ALA A O 1
ATOM 630 N N . TYR A 1 80 ? -2.909 -8.711 -3.728 1.00 94.62 80 TYR A N 1
ATOM 631 C CA . TYR A 1 80 ? -3.193 -10.147 -3.711 1.00 94.62 80 TYR A CA 1
ATOM 632 C C . TYR A 1 80 ? -4.015 -10.593 -4.924 1.00 94.62 80 TYR A C 1
ATOM 634 O O . TYR A 1 80 ? -3.657 -11.577 -5.575 1.00 94.62 80 TYR A O 1
ATOM 642 N N . ARG A 1 81 ? -5.092 -9.862 -5.252 1.00 94.50 81 ARG A N 1
ATOM 643 C CA . ARG A 1 81 ? -5.957 -10.142 -6.410 1.00 94.50 81 ARG A CA 1
ATOM 644 C C . ARG A 1 81 ? -5.166 -10.166 -7.716 1.00 94.50 81 ARG A C 1
ATOM 646 O O . ARG A 1 81 ? -5.393 -11.051 -8.537 1.00 94.50 81 ARG A O 1
ATOM 653 N N . ASN A 1 82 ? -4.218 -9.243 -7.865 1.00 92.19 82 ASN A N 1
ATOM 654 C CA . ASN A 1 82 ? -3.415 -9.087 -9.076 1.00 92.19 82 ASN A CA 1
ATOM 655 C C . ASN A 1 82 ? -2.026 -9.733 -8.981 1.00 92.19 82 ASN A C 1
ATOM 657 O O . ASN A 1 82 ? -1.202 -9.517 -9.864 1.00 92.19 82 ASN A O 1
ATOM 661 N N . ALA A 1 83 ? -1.735 -10.540 -7.951 1.00 89.69 83 ALA A N 1
ATOM 662 C CA . ALA A 1 83 ? -0.387 -11.063 -7.717 1.00 89.69 83 ALA A CA 1
ATOM 663 C C . ALA A 1 83 ? 0.198 -11.766 -8.957 1.00 89.69 83 ALA A C 1
ATOM 665 O O . ALA A 1 83 ? 1.353 -11.548 -9.304 1.00 89.69 83 ALA A O 1
ATOM 666 N N . ALA A 1 84 ? -0.605 -12.535 -9.697 1.00 88.50 84 ALA A N 1
ATOM 667 C CA . ALA A 1 84 ? -0.146 -13.188 -10.926 1.00 88.50 84 ALA A CA 1
ATOM 668 C C . ALA A 1 84 ? 0.420 -12.203 -11.975 1.00 88.50 84 ALA A C 1
ATOM 670 O O . ALA A 1 84 ? 1.390 -12.534 -12.657 1.00 88.50 84 ALA A O 1
ATOM 671 N N . ASP A 1 85 ? -0.139 -10.993 -12.061 1.00 88.06 85 ASP A N 1
ATOM 672 C CA . ASP A 1 85 ? 0.252 -9.946 -13.012 1.00 88.06 85 ASP A CA 1
ATOM 673 C C . ASP A 1 85 ? 1.418 -9.072 -12.514 1.00 88.06 85 ASP A C 1
ATOM 675 O O . ASP A 1 85 ? 2.032 -8.357 -13.306 1.00 88.06 85 ASP A O 1
ATOM 679 N N . LEU A 1 86 ? 1.747 -9.148 -11.218 1.00 87.44 86 LEU A N 1
ATOM 680 C CA . LEU A 1 86 ? 2.843 -8.409 -10.572 1.00 87.44 86 LEU A CA 1
ATOM 681 C C . LEU A 1 86 ? 4.187 -9.158 -10.605 1.00 87.44 86 LEU A C 1
ATOM 683 O O . LEU A 1 86 ? 5.155 -8.733 -9.974 1.00 87.44 86 LEU A O 1
ATOM 687 N N . GLN A 1 87 ? 4.252 -10.292 -11.304 1.00 83.44 87 GLN A N 1
ATOM 688 C CA . GLN A 1 87 ? 5.489 -11.042 -11.513 1.00 83.44 87 GLN A CA 1
ATOM 689 C C . GLN A 1 87 ? 6.499 -10.236 -12.361 1.00 83.44 87 GLN A C 1
ATOM 691 O O . GLN A 1 87 ? 6.103 -9.554 -13.308 1.00 83.44 87 GLN A O 1
ATOM 696 N N . PRO A 1 88 ? 7.813 -10.367 -12.101 1.00 87.44 88 PRO A N 1
ATOM 697 C CA . PRO A 1 88 ? 8.425 -11.260 -11.117 1.00 87.44 88 PRO A CA 1
ATOM 698 C C . PRO A 1 88 ? 8.460 -10.666 -9.697 1.00 87.44 88 PRO A C 1
ATOM 700 O O . PRO A 1 88 ? 8.700 -9.477 -9.514 1.00 87.44 88 PRO A O 1
ATOM 703 N N . TYR A 1 89 ? 8.305 -11.520 -8.684 1.00 87.62 89 TYR A N 1
ATOM 704 C CA . TYR A 1 89 ? 8.592 -11.202 -7.277 1.00 87.62 89 TYR A CA 1
ATOM 705 C C . TYR A 1 89 ? 9.164 -12.430 -6.557 1.00 87.62 89 TYR A C 1
ATOM 707 O O . TYR A 1 89 ? 9.075 -13.550 -7.065 1.00 87.62 89 TYR A O 1
ATOM 715 N N . HIS A 1 90 ? 9.731 -12.245 -5.362 1.00 89.31 90 HIS A N 1
ATOM 716 C CA . HIS A 1 90 ? 10.193 -13.366 -4.543 1.00 89.31 90 HIS A CA 1
ATOM 717 C C . HIS A 1 90 ? 9.033 -13.987 -3.758 1.00 89.31 90 HIS A C 1
ATOM 719 O O . HIS A 1 90 ? 8.216 -13.265 -3.192 1.00 89.31 90 HIS A O 1
ATOM 725 N N . ASP A 1 91 ? 8.986 -15.317 -3.630 1.00 89.44 91 ASP A N 1
ATOM 726 C CA . ASP A 1 91 ? 7.943 -16.006 -2.845 1.00 89.44 91 ASP A CA 1
ATOM 727 C C . ASP A 1 91 ? 7.821 -15.463 -1.407 1.00 89.44 91 ASP A C 1
ATOM 729 O O . ASP A 1 91 ? 6.731 -15.432 -0.836 1.00 89.44 91 ASP A O 1
ATOM 733 N N . SER A 1 92 ? 8.924 -14.965 -0.836 1.00 90.62 92 SER A N 1
ATOM 734 C CA . SER A 1 92 ? 8.945 -14.293 0.466 1.00 90.62 92 SER A CA 1
ATOM 735 C C . SER A 1 92 ? 8.060 -13.047 0.533 1.00 90.62 92 SER A C 1
ATOM 737 O O . SER A 1 92 ? 7.484 -12.778 1.585 1.00 90.62 92 SER A O 1
ATOM 739 N N . ASP A 1 93 ? 7.933 -12.295 -0.562 1.00 90.06 93 ASP A N 1
ATOM 740 C CA . ASP A 1 93 ? 7.091 -11.097 -0.626 1.00 90.06 93 ASP A CA 1
ATOM 741 C C . ASP A 1 93 ? 5.610 -11.477 -0.597 1.00 90.06 93 ASP A C 1
ATOM 743 O O . ASP A 1 93 ? 4.827 -10.875 0.139 1.00 90.06 93 ASP A O 1
ATOM 747 N N . LEU A 1 94 ? 5.234 -12.537 -1.320 1.00 92.75 94 LEU A N 1
ATOM 748 C CA . LEU A 1 94 ? 3.870 -13.063 -1.293 1.00 92.75 94 LEU A CA 1
ATOM 749 C C . LEU A 1 94 ? 3.504 -13.613 0.090 1.00 92.75 94 LEU A C 1
ATOM 751 O O . LEU A 1 94 ? 2.434 -13.299 0.607 1.00 92.75 94 LEU A O 1
ATOM 755 N N . VAL A 1 95 ? 4.391 -14.397 0.712 1.00 94.50 95 VAL A N 1
ATOM 756 C CA . VAL A 1 95 ? 4.174 -14.901 2.080 1.00 94.50 95 VAL A CA 1
ATOM 757 C C . VAL A 1 95 ? 4.009 -13.737 3.055 1.00 94.50 95 VAL A C 1
ATOM 759 O O . VAL A 1 95 ? 3.065 -13.726 3.842 1.00 94.50 95 VAL A O 1
ATOM 762 N N . ARG A 1 96 ? 4.855 -12.705 2.950 1.00 93.50 96 ARG A N 1
ATOM 763 C CA . ARG A 1 96 ? 4.759 -11.504 3.787 1.00 93.50 96 ARG A CA 1
ATOM 764 C C . ARG A 1 96 ? 3.429 -10.773 3.608 1.00 93.50 96 ARG A C 1
ATOM 766 O O . ARG A 1 96 ? 2.844 -10.345 4.603 1.00 93.50 96 ARG A O 1
ATOM 773 N N . LEU A 1 97 ? 2.952 -10.627 2.372 1.00 94.62 97 LEU A N 1
ATOM 774 C CA . LEU A 1 97 ? 1.644 -10.037 2.086 1.00 94.62 97 LEU A CA 1
ATOM 775 C C . LEU A 1 97 ? 0.520 -10.838 2.758 1.00 94.62 97 LEU A C 1
ATOM 777 O O . LEU A 1 97 ? -0.342 -10.261 3.426 1.00 94.62 97 LEU A O 1
ATOM 781 N N . LEU A 1 98 ? 0.543 -12.165 2.610 1.00 94.56 98 LEU A N 1
ATOM 782 C CA . LEU A 1 98 ? -0.470 -13.057 3.177 1.00 94.56 98 LEU A CA 1
ATOM 783 C C . LEU A 1 98 ? -0.473 -13.002 4.708 1.00 94.56 98 LEU A C 1
ATOM 785 O O . LEU A 1 98 ? -1.538 -12.890 5.317 1.00 94.56 98 LEU A O 1
ATOM 789 N N . ASP A 1 99 ? 0.709 -12.999 5.325 1.00 95.44 99 ASP A N 1
ATOM 790 C CA . ASP A 1 99 ? 0.863 -12.853 6.771 1.00 95.44 99 ASP A CA 1
ATOM 791 C C . ASP A 1 99 ? 0.295 -11.519 7.263 1.00 95.44 99 ASP A C 1
ATOM 793 O O . ASP A 1 99 ? -0.360 -11.469 8.308 1.00 95.44 99 ASP A O 1
ATOM 797 N N . MET A 1 100 ? 0.512 -10.423 6.530 1.00 94.88 100 MET A N 1
ATOM 798 C CA . MET A 1 100 ? -0.047 -9.116 6.885 1.00 94.88 100 MET A CA 1
ATOM 799 C C . MET A 1 100 ? -1.575 -9.125 6.861 1.00 94.88 100 MET A C 1
ATOM 801 O O . MET A 1 100 ? -2.187 -8.679 7.835 1.00 94.88 100 MET A O 1
ATOM 805 N N . LEU A 1 101 ? -2.187 -9.673 5.806 1.00 94.62 101 LEU A N 1
ATOM 806 C CA . LEU A 1 101 ? -3.644 -9.809 5.711 1.00 94.62 101 LEU A CA 1
ATOM 807 C C . LEU A 1 101 ? -4.198 -10.697 6.831 1.00 94.62 101 LEU A C 1
ATOM 809 O O . LEU A 1 101 ? -5.132 -10.298 7.526 1.00 94.62 101 LEU A O 1
ATOM 813 N N . ALA A 1 102 ? -3.592 -11.862 7.072 1.00 94.25 102 ALA A N 1
ATOM 814 C CA . ALA A 1 102 ? -4.020 -12.777 8.128 1.00 94.25 102 ALA A CA 1
ATOM 815 C C . ALA A 1 102 ? -3.958 -12.120 9.518 1.00 94.25 102 ALA A C 1
ATOM 817 O O . ALA A 1 102 ? -4.927 -12.166 10.281 1.00 94.25 102 ALA A O 1
ATOM 818 N N . ASN A 1 103 ? -2.846 -11.448 9.834 1.00 93.44 103 ASN A N 1
ATOM 819 C CA . ASN A 1 103 ? -2.688 -10.715 11.091 1.00 93.44 103 ASN A CA 1
ATOM 820 C C . ASN A 1 103 ? -3.696 -9.566 11.218 1.00 93.44 103 ASN A C 1
ATOM 822 O O . ASN A 1 103 ? -4.237 -9.331 12.304 1.00 93.44 103 ASN A O 1
ATOM 826 N N . TYR A 1 104 ? -3.951 -8.843 10.127 1.00 93.25 104 TYR A N 1
ATOM 827 C CA . TYR A 1 104 ? -4.892 -7.732 10.113 1.00 93.25 104 TYR A CA 1
ATOM 828 C C . TYR A 1 104 ? -6.334 -8.201 10.326 1.00 93.25 104 TYR A C 1
ATOM 830 O O . TYR A 1 104 ? -6.996 -7.701 11.237 1.00 93.25 104 TYR A O 1
ATOM 838 N N . TYR A 1 105 ? -6.801 -9.206 9.580 1.00 92.12 105 TYR A N 1
ATOM 839 C CA . TYR A 1 105 ? -8.142 -9.763 9.770 1.00 92.12 105 TYR A CA 1
ATOM 840 C C . TYR A 1 105 ? -8.313 -10.412 11.139 1.00 92.12 105 TYR A C 1
ATOM 842 O O . TYR A 1 105 ? -9.369 -10.249 11.749 1.00 92.12 105 TYR A O 1
ATOM 850 N N . GLY A 1 106 ? -7.272 -11.066 11.666 1.00 91.31 106 GLY A N 1
ATOM 851 C CA . GLY A 1 106 ? -7.262 -11.545 13.045 1.00 91.31 106 GLY A CA 1
ATOM 852 C C . GLY A 1 106 ? -7.568 -10.410 14.025 1.00 91.31 106 GLY A C 1
ATOM 853 O O . GLY A 1 106 ? -8.537 -10.482 14.779 1.00 91.31 106 GLY A O 1
ATOM 854 N N . ARG A 1 107 ? -6.809 -9.307 13.966 1.00 87.75 107 ARG A N 1
ATOM 855 C CA . ARG A 1 107 ? -7.025 -8.123 14.824 1.00 87.75 107 ARG A CA 1
ATOM 856 C C . ARG A 1 107 ? -8.389 -7.469 14.610 1.00 87.75 107 ARG A C 1
ATOM 858 O O . ARG A 1 107 ? -9.017 -7.062 15.586 1.00 87.75 107 ARG A O 1
ATOM 865 N N . LYS A 1 108 ? -8.840 -7.364 13.356 1.00 86.88 108 LYS A N 1
ATOM 866 C CA . LYS A 1 108 ? -10.143 -6.793 12.994 1.00 86.88 108 LYS A CA 1
ATOM 867 C C . LYS A 1 108 ? -11.260 -7.614 13.632 1.00 86.88 108 LYS A C 1
ATOM 869 O O . LYS A 1 108 ? -12.090 -7.030 14.311 1.00 86.88 108 LYS A O 1
ATOM 874 N N . ALA A 1 109 ? -11.216 -8.944 13.529 1.00 85.19 109 ALA A N 1
ATOM 875 C CA . ALA A 1 109 ? -12.190 -9.840 14.150 1.00 85.19 109 ALA A CA 1
ATOM 876 C C . ALA A 1 109 ? -12.205 -9.734 15.685 1.00 85.19 109 ALA A C 1
ATOM 878 O O . ALA A 1 109 ? -13.278 -9.601 16.266 1.00 85.19 109 ALA A O 1
ATOM 879 N N . TYR A 1 110 ? -11.036 -9.704 16.341 1.00 77.31 110 TYR A N 1
ATOM 880 C CA . TYR A 1 110 ? -10.951 -9.535 17.802 1.00 77.31 110 TYR A CA 1
ATOM 881 C C . TYR A 1 110 ? -11.500 -8.194 18.300 1.00 77.31 110 TYR A C 1
ATOM 883 O O . TYR A 1 110 ? -11.953 -8.114 19.434 1.00 77.31 110 TYR A O 1
ATOM 891 N N . LYS A 1 111 ? -11.479 -7.138 17.478 1.00 64.75 111 LYS A N 1
ATOM 892 C CA . LYS A 1 111 ? -12.030 -5.824 17.847 1.00 64.75 111 LYS A CA 1
ATOM 893 C C . LYS A 1 111 ? -13.567 -5.815 17.932 1.00 64.75 111 LYS A C 1
ATOM 895 O O . LYS A 1 111 ? -14.127 -4.860 18.463 1.00 64.75 111 LYS A O 1
ATOM 900 N N . TYR A 1 112 ? -14.237 -6.848 17.416 1.00 55.75 112 TYR A N 1
ATOM 901 C CA . TYR A 1 112 ? -15.698 -6.997 17.431 1.00 55.75 112 TYR A CA 1
ATOM 902 C C . TYR A 1 112 ? -16.191 -8.128 18.357 1.00 55.75 112 TYR A C 1
ATOM 904 O O . TYR A 1 112 ? -17.355 -8.520 18.257 1.00 55.75 112 TYR A O 1
ATOM 912 N N . VAL A 1 113 ? -15.330 -8.635 19.250 1.00 46.34 113 VAL A N 1
ATOM 913 C CA . VAL A 1 113 ? -15.664 -9.583 20.334 1.00 46.34 113 VAL A CA 1
ATOM 914 C C . VAL A 1 113 ? -15.499 -8.882 21.676 1.00 46.34 113 VAL A C 1
ATOM 916 O O . VAL A 1 113 ? -16.388 -9.064 22.535 1.00 46.34 113 VAL A O 1
#

Organism: Schistosoma japonicum (NCBI:txid6182)